Protein AF-A0A0D0D597-F1 (afdb_monomer)

Solvent-accessible surface area (backbone atoms only — not comparable to full-atom values): 9079 Å² total; per-residue (Å²): 130,81,76,77,72,79,72,67,73,56,74,43,75,41,62,50,98,86,66,47,65,74,47,76,44,70,54,82,76,64,52,69,68,57,52,52,49,57,58,57,40,46,63,42,40,45,68,62,52,57,43,54,39,72,73,42,92,40,90,90,28,38,68,92,76,54,74,87,65,94,61,81,89,72,78,88,83,63,96,63,67,89,57,84,86,65,68,74,92,78,52,78,93,68,79,58,70,65,62,38,87,87,33,88,58,62,39,40,50,48,28,54,62,71,39,42,65,59,53,49,52,52,50,51,52,40,49,73,60,40,44,64,63,54,58,68,74,62,67,84,130

Sequence (141 aa):
VEKDEELLCEPTLLLDQTRVIMAWHLHGVLSEEFQRNCVRNLEFLFPDISRSITSSRSWRTQEDLFTESRIRGAIELSPAWYQQGRVPYRYQPEVSAILKDSHADPRPRQWLRAGALQNAILSVTLMVMHPDLMHQGGKPS

Mean predicted aligned error: 11.01 Å

Organism: NCBI:txid930991

Structure (mmCIF, N/CA/C/O backbone):
data_AF-A0A0D0D597-F1
#
_entry.id   AF-A0A0D0D597-F1
#
loop_
_atom_site.group_PDB
_atom_site.id
_atom_site.type_symbol
_atom_site.label_atom_id
_atom_site.label_alt_id
_atom_site.label_comp_id
_atom_site.label_asym_id
_atom_site.label_entity_id
_atom_site.label_seq_id
_atom_site.pdbx_PDB_ins_code
_atom_site.Cartn_x
_atom_site.Cartn_y
_atom_site.Cartn_z
_atom_site.occupancy
_atom_site.B_iso_or_equiv
_atom_site.auth_seq_id
_atom_site.auth_comp_id
_atom_site.auth_asym_id
_atom_site.auth_atom_id
_atom_site.pdbx_PDB_model_num
ATOM 1 N N . VAL A 1 1 ? -18.438 26.958 0.723 1.00 36.66 1 VAL A N 1
ATOM 2 C CA . VAL A 1 1 ? -18.363 26.223 2.001 1.00 36.66 1 VAL A CA 1
ATOM 3 C C . VAL A 1 1 ? -17.667 24.917 1.690 1.00 36.66 1 VAL A C 1
ATOM 5 O O . VAL A 1 1 ? -18.323 23.960 1.298 1.00 36.66 1 VAL A O 1
ATOM 8 N N . GLU A 1 2 ? -16.335 24.930 1.720 1.00 39.69 2 GLU A N 1
ATOM 9 C CA . GLU A 1 2 ? -15.581 23.688 1.875 1.00 39.69 2 GLU A CA 1
ATOM 10 C C . GLU A 1 2 ? -16.045 23.094 3.201 1.00 39.69 2 GLU A C 1
ATOM 12 O O . GLU A 1 2 ? -15.942 23.732 4.247 1.00 39.69 2 GLU A O 1
ATOM 17 N N . LYS A 1 3 ? -16.677 21.922 3.145 1.00 41.31 3 LYS A N 1
ATOM 18 C CA . LYS A 1 3 ? -16.694 21.057 4.313 1.00 41.31 3 LYS A CA 1
ATOM 19 C C . LYS A 1 3 ? -15.241 20.645 4.482 1.00 41.31 3 LYS A C 1
ATOM 21 O O . LYS A 1 3 ? -14.772 19.829 3.693 1.00 41.31 3 LYS A O 1
ATOM 26 N N . ASP A 1 4 ? -14.556 21.242 5.451 1.00 44.78 4 ASP A N 1
ATOM 27 C CA . ASP A 1 4 ? -13.435 20.575 6.096 1.00 44.78 4 ASP A CA 1
ATOM 28 C C . ASP A 1 4 ? -13.958 19.191 6.483 1.00 44.78 4 ASP A C 1
ATOM 30 O O . ASP A 1 4 ? -14.842 19.048 7.333 1.00 44.78 4 ASP A O 1
ATOM 34 N N . GLU A 1 5 ? -13.531 18.184 5.724 1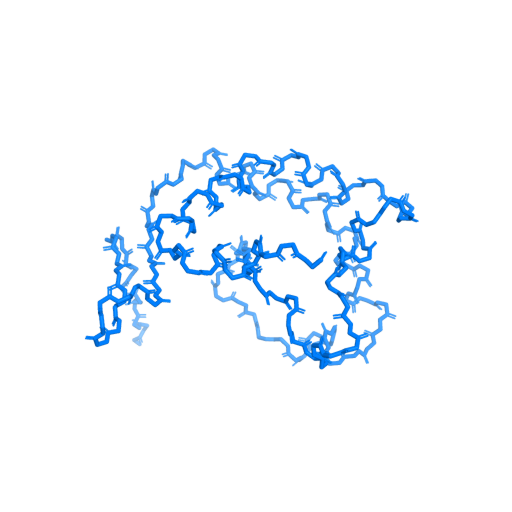.00 52.78 5 GLU A N 1
ATOM 35 C CA . GLU A 1 5 ? -13.709 16.797 6.106 1.00 52.78 5 GLU A CA 1
ATOM 36 C C . GLU A 1 5 ? -13.016 16.674 7.458 1.00 52.78 5 GLU A C 1
ATOM 38 O O . GLU A 1 5 ? -11.826 16.956 7.580 1.00 52.78 5 GLU A O 1
ATOM 43 N N . GLU A 1 6 ? -13.799 16.356 8.485 1.00 53.56 6 GLU A N 1
ATOM 44 C CA . GLU A 1 6 ? -13.331 16.104 9.838 1.00 53.56 6 GLU A CA 1
ATOM 45 C C . GLU A 1 6 ? -12.309 14.965 9.742 1.00 53.56 6 GLU A C 1
ATOM 47 O O . GLU A 1 6 ? -12.666 13.789 9.662 1.00 53.56 6 GLU A O 1
ATOM 52 N N . LEU A 1 7 ? -11.029 15.324 9.602 1.00 57.88 7 LEU A N 1
ATOM 53 C CA . LEU A 1 7 ? -9.934 14.371 9.568 1.00 57.88 7 LEU A CA 1
ATOM 54 C C . LEU A 1 7 ? -10.058 13.580 10.862 1.00 57.88 7 LEU A C 1
ATOM 56 O O . LEU A 1 7 ? -9.932 14.146 11.947 1.00 57.88 7 LEU A O 1
ATOM 60 N N . LEU A 1 8 ? -10.375 12.290 10.742 1.00 56.50 8 LEU A N 1
ATOM 61 C CA . LEU A 1 8 ? -10.507 11.379 11.872 1.00 56.50 8 LEU A CA 1
ATOM 62 C C . LEU A 1 8 ? -9.128 11.221 12.523 1.00 56.50 8 LEU A C 1
ATOM 64 O O . LEU A 1 8 ? -8.424 10.248 12.280 1.00 56.50 8 LEU A O 1
ATOM 68 N N . CYS A 1 9 ? -8.708 12.187 13.335 1.00 65.38 9 CYS A N 1
ATOM 69 C CA . CYS A 1 9 ? -7.477 12.102 14.117 1.00 65.38 9 CYS A CA 1
ATOM 70 C C . CYS A 1 9 ? -7.569 10.999 15.180 1.00 65.38 9 CYS A C 1
ATOM 72 O O . CYS A 1 9 ? -6.548 10.547 15.692 1.00 65.38 9 CYS A O 1
ATOM 74 N N . GLU A 1 10 ? -8.787 10.538 15.468 1.00 79.94 10 GLU A N 1
ATOM 75 C CA . GLU A 1 10 ? -9.061 9.470 16.413 1.00 79.94 10 GLU A CA 1
ATOM 76 C C . GLU A 1 10 ? -9.049 8.086 15.734 1.00 79.94 10 GLU A C 1
ATOM 78 O O . GLU A 1 10 ? -9.611 7.903 14.641 1.00 79.94 10 GLU A O 1
ATOM 83 N N . PRO A 1 11 ? -8.451 7.072 16.386 1.00 84.69 11 PRO A N 1
ATOM 84 C CA . PRO A 1 11 ? -8.598 5.677 15.995 1.00 84.69 11 PRO A CA 1
ATOM 85 C C . PRO A 1 11 ? -10.075 5.296 15.827 1.00 84.69 11 PRO A C 1
ATOM 87 O O . PRO A 1 11 ? -10.865 5.401 16.762 1.00 84.69 11 PRO A O 1
ATOM 90 N N . THR A 1 12 ? -10.451 4.832 14.635 1.00 89.81 12 THR A N 1
ATOM 91 C CA . THR A 1 12 ? -11.845 4.517 14.288 1.00 89.81 12 THR A CA 1
ATOM 92 C C . THR A 1 12 ? -11.966 3.078 13.798 1.00 89.81 12 THR A C 1
ATOM 94 O O . THR A 1 12 ? -11.192 2.641 12.947 1.00 89.81 12 THR A O 1
ATOM 97 N N . LEU A 1 13 ? -12.958 2.344 14.310 1.00 89.62 13 LEU A N 1
ATOM 98 C CA . LEU A 1 13 ? -13.295 0.986 13.880 1.00 89.62 13 LEU A CA 1
ATOM 99 C C . LEU A 1 13 ? -14.718 0.949 13.330 1.00 89.62 13 LEU A C 1
ATOM 101 O O . LEU A 1 13 ? -15.649 1.443 13.963 1.00 89.62 13 LEU A O 1
ATOM 105 N N . LEU A 1 14 ? -14.887 0.305 12.180 1.00 90.00 14 LEU A N 1
ATOM 106 C CA . LEU A 1 14 ? -16.188 -0.053 11.633 1.00 90.00 14 LEU A CA 1
ATOM 107 C C . LEU A 1 14 ? -16.423 -1.540 11.887 1.00 90.00 14 LEU A C 1
ATOM 109 O O . LEU A 1 14 ? -15.641 -2.370 11.424 1.00 90.00 14 LEU A O 1
ATOM 113 N N . LEU A 1 15 ? -17.494 -1.866 12.606 1.00 92.00 15 LEU A N 1
ATOM 114 C CA . LEU A 1 15 ? -17.889 -3.239 12.917 1.00 92.00 15 LEU A CA 1
ATOM 115 C C . LEU A 1 15 ? -19.149 -3.624 12.141 1.00 92.00 15 LEU A C 1
ATOM 117 O O . LEU A 1 15 ? -20.004 -2.776 11.880 1.00 92.00 15 LEU A O 1
ATOM 121 N N . ASP A 1 16 ? -19.288 -4.905 11.815 1.00 89.50 16 ASP A N 1
ATOM 122 C CA . ASP A 1 16 ? -20.555 -5.458 11.347 1.00 89.50 16 ASP A CA 1
ATOM 123 C C . ASP A 1 16 ? -21.494 -5.819 12.522 1.00 89.50 16 ASP A C 1
ATOM 125 O O . ASP A 1 16 ? -21.202 -5.595 13.701 1.00 89.50 16 ASP A O 1
ATOM 129 N N . GLN A 1 17 ? -22.640 -6.425 12.201 1.00 92.62 17 GLN A N 1
ATOM 130 C CA . GLN A 1 17 ? -23.619 -6.882 13.196 1.00 92.62 17 GLN A CA 1
ATOM 131 C C . GLN A 1 17 ? -23.090 -8.015 14.093 1.00 92.62 17 GLN A C 1
ATOM 133 O O . GLN A 1 17 ? -23.604 -8.220 15.192 1.00 92.62 17 GLN A O 1
ATOM 138 N N . THR A 1 18 ? -22.068 -8.743 13.638 1.00 91.06 18 THR A N 1
ATOM 139 C CA . THR A 1 18 ? -21.432 -9.852 14.359 1.00 91.06 18 THR A CA 1
ATOM 140 C C . THR A 1 18 ? -20.205 -9.411 15.168 1.00 91.06 18 THR A C 1
ATOM 142 O O . THR A 1 18 ? -19.598 -10.231 15.855 1.00 91.06 18 THR A O 1
ATOM 145 N N . ARG A 1 19 ? -19.901 -8.101 15.179 1.00 86.88 19 ARG A N 1
ATOM 146 C CA . ARG A 1 19 ? -18.722 -7.466 15.798 1.00 86.88 19 ARG A CA 1
ATOM 147 C C . ARG A 1 19 ? -17.393 -7.798 15.116 1.00 86.88 19 ARG A C 1
ATOM 149 O O . ARG A 1 19 ? -16.335 -7.586 15.707 1.00 86.88 19 ARG A O 1
ATOM 156 N N . VAL A 1 20 ? -17.432 -8.264 13.874 1.00 85.94 20 VAL A N 1
ATOM 157 C CA . VAL A 1 20 ? -16.252 -8.400 13.021 1.00 85.94 20 VAL A CA 1
ATOM 158 C C . VAL A 1 20 ? -15.839 -7.018 12.524 1.00 85.94 20 VAL A C 1
ATOM 160 O O . VAL A 1 20 ? -16.675 -6.212 12.111 1.00 85.94 20 VAL A O 1
ATOM 163 N N . ILE A 1 21 ? -14.536 -6.733 12.567 1.00 87.44 21 ILE A N 1
ATOM 164 C CA . ILE A 1 21 ? -13.977 -5.491 12.032 1.00 87.44 21 ILE A CA 1
ATOM 165 C C . ILE A 1 21 ? -14.087 -5.536 10.508 1.00 87.44 21 ILE A C 1
ATOM 167 O O . ILE A 1 21 ? -13.560 -6.441 9.867 1.00 87.44 21 ILE A O 1
ATOM 171 N N . MET A 1 22 ? -14.773 -4.551 9.937 1.00 83.38 22 MET A N 1
ATOM 172 C CA . MET A 1 22 ? -14.950 -4.367 8.495 1.00 83.38 22 MET A CA 1
ATOM 173 C C . MET A 1 22 ? -13.925 -3.383 7.931 1.00 83.38 22 MET A C 1
ATOM 175 O O . MET A 1 22 ? -13.412 -3.582 6.834 1.00 83.38 22 MET A O 1
ATOM 179 N N . ALA A 1 23 ? -13.617 -2.328 8.686 1.00 85.31 23 ALA A N 1
ATOM 180 C CA . ALA A 1 23 ? -12.602 -1.341 8.342 1.00 85.31 23 ALA A CA 1
ATOM 181 C C . ALA A 1 23 ? -12.025 -0.707 9.609 1.00 85.31 23 ALA A C 1
ATOM 183 O O . ALA A 1 23 ? -12.678 -0.664 10.654 1.00 85.31 23 ALA A O 1
ATOM 184 N N . TRP A 1 24 ? -10.804 -0.197 9.509 1.00 85.94 24 TRP A N 1
ATOM 185 C CA . TRP A 1 24 ? -10.121 0.482 10.600 1.00 85.94 24 TRP A CA 1
ATOM 186 C C . TRP A 1 24 ? -9.318 1.669 10.072 1.00 85.94 24 TRP A C 1
ATOM 188 O O . TRP A 1 24 ? -8.704 1.597 9.009 1.00 85.94 24 TRP A O 1
ATOM 198 N N . HIS A 1 25 ? -9.323 2.759 10.832 1.00 84.88 25 HIS A N 1
ATOM 199 C CA . HIS A 1 25 ? -8.492 3.935 10.615 1.00 84.88 25 HIS A CA 1
ATOM 200 C C . HIS A 1 25 ? -7.650 4.159 11.866 1.00 84.88 25 HIS A C 1
ATOM 202 O O . HIS A 1 25 ? -8.189 4.373 12.948 1.00 84.88 25 HIS A O 1
ATOM 208 N N . LEU A 1 26 ? -6.330 4.077 11.726 1.00 84.12 26 LEU A N 1
ATOM 209 C CA . LEU A 1 26 ? -5.392 4.174 12.840 1.00 84.12 26 LEU A CA 1
ATOM 210 C C . LEU A 1 26 ? -4.380 5.288 12.564 1.00 84.12 26 LEU A C 1
ATOM 212 O O . LEU A 1 26 ? -3.280 5.047 12.062 1.00 84.12 26 LEU A O 1
ATOM 216 N N . HIS A 1 27 ? -4.779 6.522 12.872 1.00 81.06 27 HIS A N 1
ATOM 217 C CA . HIS A 1 27 ? -3.928 7.694 12.696 1.00 81.06 27 HIS A CA 1
ATOM 218 C C . HIS A 1 27 ? -2.732 7.672 13.660 1.00 81.06 27 HIS A C 1
ATOM 220 O O . HIS A 1 27 ? -2.839 7.195 14.787 1.00 81.06 27 HIS A O 1
ATOM 226 N N . GLY A 1 28 ? -1.576 8.177 13.219 1.00 79.75 28 GLY A N 1
ATOM 227 C CA . GLY A 1 28 ? -0.395 8.355 14.075 1.00 79.75 28 GLY A CA 1
ATOM 228 C C . GLY A 1 28 ? 0.291 7.070 14.563 1.00 79.75 28 GLY A C 1
ATOM 229 O O . GLY A 1 28 ? 1.284 7.154 15.278 1.00 79.75 28 GLY A O 1
ATOM 230 N N . VAL A 1 29 ? -0.183 5.882 14.169 1.00 82.69 29 VAL A N 1
ATOM 231 C CA . VAL A 1 29 ? 0.415 4.602 14.599 1.00 82.69 29 VAL A CA 1
ATOM 232 C C . VAL A 1 29 ? 1.811 4.384 14.009 1.00 82.69 29 VAL A C 1
ATOM 234 O O . VAL A 1 29 ? 2.650 3.724 14.619 1.00 82.69 29 VAL A O 1
ATOM 237 N N . LEU A 1 30 ? 2.082 4.954 12.834 1.00 84.06 30 LEU A N 1
ATOM 238 C CA . LEU A 1 30 ? 3.395 4.907 12.194 1.00 84.06 30 LEU A CA 1
ATOM 239 C C . LEU A 1 30 ? 4.121 6.236 12.381 1.00 84.06 30 LEU A C 1
ATOM 241 O O . LEU A 1 30 ? 3.554 7.292 12.099 1.00 84.06 30 LEU A O 1
ATOM 245 N N . SER A 1 31 ? 5.395 6.184 12.773 1.00 86.62 31 SER A N 1
ATOM 246 C CA . SER A 1 31 ? 6.224 7.387 12.880 1.00 86.62 31 SER A CA 1
ATOM 247 C C . SER A 1 31 ? 6.409 8.065 11.519 1.00 86.62 31 SER A C 1
ATOM 249 O O . SER A 1 31 ? 6.438 7.406 10.478 1.00 86.62 31 SER A O 1
ATOM 251 N N . GLU A 1 32 ? 6.594 9.385 11.510 1.00 87.12 32 GLU A N 1
ATOM 252 C CA . GLU A 1 32 ? 6.834 10.140 10.272 1.00 87.12 32 GLU A CA 1
ATOM 253 C C . GLU A 1 32 ? 8.063 9.640 9.504 1.00 87.12 32 GLU A C 1
ATOM 255 O O . GLU A 1 32 ? 8.074 9.609 8.275 1.00 87.12 32 GLU A O 1
ATOM 260 N N . GLU A 1 33 ? 9.115 9.228 10.216 1.00 89.06 33 GLU A N 1
ATOM 261 C CA . GLU A 1 33 ? 10.301 8.635 9.597 1.00 89.06 33 GLU A CA 1
ATOM 262 C C . GLU A 1 33 ? 9.971 7.324 8.889 1.00 89.06 33 GLU A C 1
ATOM 264 O O . GLU A 1 33 ? 10.399 7.105 7.753 1.00 89.06 33 GLU A O 1
ATOM 269 N N . PHE A 1 34 ? 9.167 6.479 9.530 1.00 85.75 34 PHE A N 1
ATOM 270 C CA . PHE A 1 34 ? 8.715 5.236 8.934 1.00 85.75 34 PHE A CA 1
ATOM 271 C C . PHE A 1 34 ? 7.873 5.499 7.682 1.00 85.75 34 PHE A C 1
ATOM 273 O O . PHE A 1 34 ? 8.129 4.900 6.637 1.00 85.75 34 PHE A O 1
ATOM 280 N N . GLN A 1 35 ? 6.935 6.448 7.744 1.00 85.06 35 GLN A N 1
ATOM 281 C CA . GLN A 1 35 ? 6.118 6.854 6.597 1.00 85.06 35 GLN A CA 1
ATOM 282 C C . GLN A 1 35 ? 6.982 7.387 5.442 1.00 85.06 35 GLN A C 1
ATOM 284 O O . GLN A 1 35 ? 6.831 6.941 4.303 1.00 85.06 35 GLN A O 1
ATOM 289 N N . ARG A 1 36 ? 7.955 8.266 5.726 1.00 86.94 36 ARG A N 1
ATOM 290 C CA . ARG A 1 36 ? 8.912 8.765 4.721 1.00 86.94 36 ARG A CA 1
ATOM 291 C C . ARG A 1 36 ? 9.713 7.636 4.083 1.00 86.94 36 ARG A C 1
ATOM 293 O O . ARG A 1 36 ? 9.916 7.651 2.872 1.00 86.94 36 ARG A O 1
ATOM 300 N N . ASN A 1 37 ? 10.153 6.653 4.864 1.00 88.00 37 ASN A N 1
ATOM 301 C CA . ASN A 1 37 ? 10.860 5.490 4.329 1.00 88.00 37 ASN A CA 1
ATOM 302 C C . ASN A 1 37 ? 9.956 4.626 3.439 1.00 88.00 37 ASN A C 1
ATOM 304 O O . ASN A 1 37 ? 10.408 4.187 2.384 1.00 88.00 37 ASN A O 1
ATOM 308 N N . CYS A 1 38 ? 8.679 4.446 3.793 1.00 83.31 38 CYS A N 1
ATOM 309 C CA . CYS A 1 38 ? 7.711 3.744 2.943 1.00 83.31 38 CYS A CA 1
ATOM 310 C C . CYS A 1 38 ? 7.554 4.439 1.582 1.00 83.31 38 CYS A C 1
ATOM 312 O O . CYS A 1 38 ? 7.636 3.783 0.545 1.00 83.31 38 CYS A O 1
ATOM 314 N N . VAL A 1 39 ? 7.400 5.769 1.581 1.00 84.69 39 VAL A N 1
ATOM 315 C CA . VAL A 1 39 ? 7.295 6.568 0.348 1.00 84.69 39 VAL A CA 1
ATOM 316 C C . VAL A 1 39 ? 8.580 6.487 -0.474 1.00 84.69 39 VAL A C 1
ATOM 318 O O . VAL A 1 39 ? 8.515 6.232 -1.670 1.00 84.69 39 VAL A O 1
ATOM 321 N N . ARG A 1 40 ? 9.755 6.630 0.149 1.00 87.88 40 ARG A N 1
ATOM 322 C CA . ARG A 1 40 ? 11.047 6.512 -0.551 1.00 87.88 40 ARG A CA 1
ATOM 323 C C . ARG A 1 40 ? 11.242 5.142 -1.185 1.00 87.88 40 ARG A C 1
ATOM 325 O O . ARG A 1 40 ? 11.741 5.045 -2.299 1.00 87.88 40 ARG A O 1
ATOM 332 N N . ASN A 1 41 ? 10.815 4.075 -0.514 1.00 87.50 41 ASN A N 1
ATOM 333 C CA . ASN A 1 41 ? 10.912 2.733 -1.075 1.00 87.50 41 ASN A CA 1
ATOM 334 C C . ASN A 1 41 ? 10.107 2.602 -2.382 1.00 87.50 41 ASN A C 1
ATOM 336 O O . ASN A 1 41 ? 10.496 1.815 -3.243 1.00 87.50 41 ASN A O 1
ATOM 340 N N . LEU A 1 42 ? 9.035 3.379 -2.586 1.00 83.88 42 LEU A N 1
ATOM 341 C CA . LEU A 1 42 ? 8.276 3.353 -3.843 1.00 83.88 42 LEU A CA 1
ATOM 342 C C . LEU A 1 42 ? 9.090 3.767 -5.068 1.00 83.88 42 LEU A C 1
ATOM 344 O O . LEU A 1 42 ? 8.741 3.365 -6.177 1.00 83.88 42 LEU A O 1
ATOM 348 N N . GLU A 1 43 ? 10.171 4.530 -4.896 1.00 87.62 43 GLU A N 1
ATOM 349 C CA . GLU A 1 43 ? 11.025 4.969 -6.004 1.00 87.62 43 GL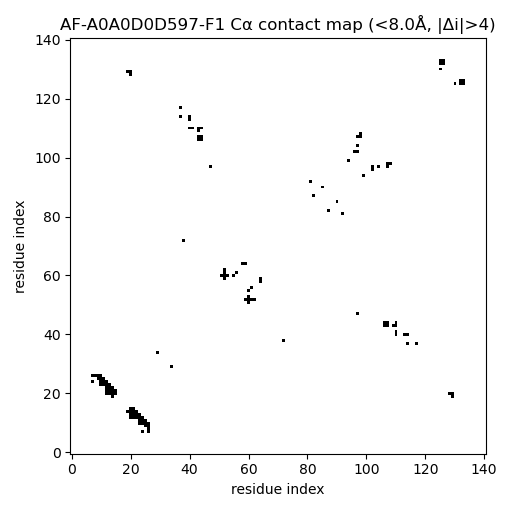U A CA 1
ATOM 350 C C . GLU A 1 43 ? 11.560 3.782 -6.818 1.00 87.62 43 GLU A C 1
ATOM 352 O O . GLU A 1 43 ? 11.735 3.874 -8.034 1.00 87.62 43 GLU A O 1
ATOM 357 N N . PHE A 1 44 ? 11.738 2.627 -6.170 1.00 88.25 44 PHE A N 1
ATOM 358 C CA . PHE A 1 44 ? 12.120 1.380 -6.825 1.00 88.25 44 PHE A CA 1
ATOM 359 C C . PHE A 1 44 ? 11.065 0.853 -7.816 1.00 88.25 44 PHE A C 1
ATOM 361 O O . PHE A 1 44 ? 11.420 0.129 -8.743 1.00 88.25 44 PHE A O 1
ATOM 368 N N . LEU A 1 45 ? 9.787 1.201 -7.646 1.00 85.75 45 LEU A N 1
ATOM 369 C CA . LEU A 1 45 ? 8.685 0.766 -8.512 1.00 85.75 45 LEU A CA 1
ATOM 370 C C . LEU A 1 45 ? 8.332 1.777 -9.606 1.00 85.75 45 LEU A C 1
ATOM 372 O O . LEU A 1 45 ? 7.737 1.389 -10.612 1.00 85.75 45 LEU A O 1
ATOM 376 N N . PHE A 1 46 ? 8.695 3.054 -9.447 1.00 84.44 46 PHE A N 1
ATOM 377 C CA . PHE A 1 46 ? 8.318 4.118 -10.389 1.00 84.44 46 PHE A CA 1
ATOM 378 C C . PHE A 1 46 ? 8.613 3.805 -11.861 1.00 84.44 46 PHE A C 1
ATOM 380 O O . PHE A 1 46 ? 7.741 4.049 -12.687 1.00 84.44 46 PHE A O 1
ATOM 387 N N . PRO A 1 47 ? 9.764 3.228 -12.242 1.00 85.06 47 PRO A N 1
ATOM 388 C CA . PRO A 1 47 ? 10.045 2.911 -13.641 1.00 85.06 47 PRO A CA 1
ATOM 389 C C . PRO A 1 47 ? 9.049 1.917 -14.251 1.00 85.06 47 PRO A C 1
ATOM 391 O O . PRO A 1 47 ? 8.619 2.099 -15.390 1.00 85.06 47 PRO A O 1
ATOM 394 N N . ASP A 1 48 ? 8.668 0.880 -13.501 1.00 82.94 48 ASP A N 1
ATOM 395 C CA . ASP A 1 48 ? 7.718 -0.134 -13.963 1.00 82.94 48 ASP A CA 1
ATOM 396 C C . ASP A 1 48 ? 6.273 0.384 -13.938 1.00 82.94 48 ASP A C 1
ATOM 398 O O . ASP A 1 48 ? 5.508 0.082 -14.855 1.00 82.94 48 ASP A O 1
ATOM 402 N N . ILE A 1 49 ? 5.910 1.217 -12.955 1.00 78.25 49 ILE A N 1
ATOM 403 C CA . ILE A 1 49 ? 4.594 1.877 -12.890 1.00 78.25 49 ILE A CA 1
ATOM 404 C C . ILE A 1 49 ? 4.440 2.888 -14.035 1.00 78.25 49 ILE A C 1
ATOM 406 O O . ILE A 1 49 ? 3.465 2.850 -14.778 1.00 78.25 49 ILE A O 1
ATOM 410 N N . SER A 1 50 ? 5.429 3.753 -14.252 1.00 79.00 50 SER A N 1
ATOM 411 C CA . SER A 1 50 ? 5.404 4.720 -15.354 1.00 79.00 50 SER A CA 1
ATOM 412 C C . SER A 1 50 ? 5.356 4.023 -16.714 1.00 79.00 50 SER A C 1
ATOM 414 O O . SER A 1 50 ? 4.651 4.466 -17.624 1.00 79.00 50 SER A O 1
ATOM 416 N N . ARG A 1 51 ? 6.061 2.892 -16.867 1.00 77.81 51 ARG A N 1
ATOM 417 C CA . ARG A 1 51 ? 5.969 2.067 -18.078 1.00 77.81 51 ARG A CA 1
ATOM 418 C C . ARG A 1 51 ? 4.585 1.437 -18.231 1.00 77.81 51 ARG A C 1
ATOM 420 O O . ARG A 1 51 ? 4.080 1.380 -19.349 1.00 77.81 51 ARG A O 1
ATOM 427 N N . SER A 1 52 ? 3.962 0.951 -17.158 1.00 69.94 52 SER A N 1
ATOM 428 C CA . SER A 1 52 ? 2.649 0.302 -17.256 1.00 69.94 52 SER A CA 1
ATOM 429 C C . SER A 1 52 ? 1.580 1.276 -17.756 1.00 69.94 52 SER A C 1
ATOM 431 O O . SER A 1 52 ? 0.841 0.920 -18.669 1.00 69.94 52 SER A O 1
ATOM 433 N N . ILE A 1 53 ? 1.588 2.523 -17.279 1.00 68.31 53 ILE A N 1
ATOM 434 C CA . ILE A 1 53 ? 0.671 3.586 -17.721 1.00 68.31 53 ILE A CA 1
ATOM 435 C C . ILE A 1 53 ? 0.891 3.929 -19.205 1.00 68.31 53 ILE A C 1
ATOM 437 O O . ILE A 1 53 ? -0.056 4.088 -19.969 1.00 68.31 53 ILE A O 1
ATOM 441 N N . THR A 1 54 ? 2.149 3.996 -19.645 1.00 65.38 54 THR A N 1
ATOM 442 C CA . THR A 1 54 ? 2.508 4.464 -20.997 1.00 65.38 54 THR A CA 1
ATOM 443 C C . THR A 1 54 ? 2.487 3.380 -22.080 1.00 65.38 54 THR A C 1
ATOM 445 O O . THR A 1 54 ? 2.342 3.697 -23.260 1.00 65.38 54 THR A O 1
ATOM 448 N N . SER A 1 55 ? 2.635 2.103 -21.716 1.00 64.19 55 SER A N 1
ATOM 449 C CA . SER A 1 55 ? 2.868 1.005 -22.674 1.00 64.19 55 SER A CA 1
ATOM 450 C C . SER A 1 55 ? 1.613 0.444 -23.347 1.00 64.19 55 SER A C 1
ATOM 452 O O . SER A 1 55 ? 1.724 -0.262 -24.349 1.00 64.19 55 SER A O 1
ATOM 454 N N . SER A 1 56 ? 0.415 0.745 -22.844 1.00 60.44 56 SER A N 1
ATOM 455 C CA . SER A 1 56 ? -0.837 0.290 -23.453 1.00 60.44 56 SER A CA 1
ATOM 456 C C . SER A 1 56 ? -1.966 1.255 -23.119 1.00 60.44 56 SER A C 1
ATOM 458 O O . SER A 1 56 ? -2.102 1.638 -21.967 1.00 60.44 56 SER A O 1
ATOM 460 N N . ARG A 1 57 ? -2.803 1.641 -24.087 1.00 65.69 57 ARG A N 1
ATOM 461 C CA . ARG A 1 57 ? -4.068 2.352 -23.823 1.00 65.69 57 ARG A CA 1
ATOM 462 C C . ARG A 1 57 ? -5.152 1.328 -23.508 1.00 65.69 57 ARG A C 1
ATOM 464 O O . ARG A 1 57 ? -5.937 0.949 -24.371 1.00 65.69 57 ARG A O 1
ATOM 471 N N . SER A 1 58 ? -5.130 0.823 -22.284 1.00 69.56 58 SER A N 1
ATOM 472 C CA . SER A 1 58 ? -6.176 -0.038 -21.746 1.00 69.56 58 SER A CA 1
ATOM 473 C C . SER A 1 58 ? -6.971 0.733 -20.705 1.00 69.56 58 SER A C 1
ATOM 475 O O . SER A 1 58 ? -6.490 1.727 -20.165 1.00 69.56 58 SER A O 1
ATOM 477 N N . TRP A 1 59 ? -8.140 0.219 -20.330 1.00 70.81 59 TRP A N 1
ATOM 478 C CA . TRP A 1 59 ? -8.919 0.829 -19.255 1.00 70.81 59 TRP A CA 1
ATOM 479 C C . TRP A 1 59 ? -8.159 0.921 -17.913 1.00 70.81 59 TRP A C 1
ATOM 481 O O . TRP A 1 59 ? -8.538 1.698 -17.051 1.00 70.81 59 TRP A O 1
ATOM 491 N N . ARG A 1 60 ? -7.077 0.143 -17.732 1.00 63.06 60 ARG A N 1
ATOM 492 C CA . ARG A 1 60 ? -6.223 0.157 -16.529 1.00 63.06 60 ARG A CA 1
ATOM 493 C C . ARG A 1 60 ? -5.128 1.225 -16.546 1.00 63.06 60 ARG A C 1
ATOM 495 O O . ARG A 1 60 ? -4.409 1.359 -15.565 1.00 63.06 60 ARG A O 1
ATOM 502 N N . THR A 1 61 ? -4.921 1.887 -17.673 1.00 69.00 61 THR A N 1
ATOM 503 C CA . THR A 1 61 ? -3.715 2.685 -17.945 1.00 69.00 61 THR A CA 1
ATOM 504 C C . THR A 1 61 ? -4.033 4.001 -18.655 1.00 69.00 61 THR A C 1
ATOM 506 O O . THR A 1 61 ? -3.153 4.840 -18.809 1.00 69.00 61 THR A O 1
ATOM 509 N N . GLN A 1 62 ? -5.288 4.202 -19.071 1.00 71.12 62 GLN A N 1
ATOM 510 C CA . GLN A 1 62 ? -5.776 5.453 -19.643 1.00 71.12 62 GLN A CA 1
ATOM 511 C C . GLN A 1 62 ? -5.992 6.485 -18.532 1.00 71.12 62 GLN A C 1
ATOM 513 O O . GLN A 1 62 ? -6.836 6.292 -17.664 1.00 71.12 62 GLN A O 1
ATOM 518 N N . GLU A 1 63 ? -5.210 7.562 -18.555 1.00 73.25 63 GLU A N 1
ATOM 519 C CA . GLU A 1 63 ? -5.210 8.614 -17.529 1.00 73.25 63 GLU A CA 1
ATOM 520 C C . GLU A 1 63 ? -6.579 9.290 -17.349 1.00 73.25 63 GLU A C 1
ATOM 522 O O . GLU A 1 63 ? -6.977 9.584 -16.230 1.00 73.25 63 GLU A O 1
ATOM 527 N N . ASP A 1 64 ? -7.342 9.451 -18.430 1.00 78.75 64 ASP A N 1
ATOM 528 C CA . ASP A 1 64 ? -8.690 10.037 -18.435 1.00 78.75 64 ASP A CA 1
ATOM 529 C C . ASP A 1 64 ? -9.753 9.184 -17.722 1.00 78.75 64 ASP A C 1
ATOM 531 O O . ASP A 1 64 ? -10.849 9.672 -17.447 1.00 78.75 64 ASP A O 1
ATOM 535 N N . LEU A 1 65 ? -9.444 7.921 -17.410 1.00 74.00 65 LEU A N 1
ATOM 536 C CA . LEU A 1 65 ? -10.296 7.042 -16.606 1.00 74.00 65 LEU A CA 1
ATOM 537 C C . LEU A 1 65 ? -9.989 7.127 -15.106 1.00 74.00 65 LEU A C 1
ATOM 539 O O . LEU A 1 65 ? -10.694 6.505 -14.308 1.00 74.00 65 LEU A O 1
ATOM 543 N N . PHE A 1 66 ? -8.963 7.884 -14.713 1.00 69.12 66 PHE A N 1
ATOM 544 C CA . PHE A 1 66 ? -8.603 8.106 -13.319 1.00 69.12 66 PHE A CA 1
ATOM 545 C C . PHE A 1 66 ? -8.962 9.528 -12.892 1.00 69.12 66 PHE A C 1
ATOM 547 O O . PHE A 1 66 ? -8.659 10.508 -13.565 1.00 69.12 66 PHE A O 1
ATOM 554 N N . THR A 1 67 ? -9.579 9.643 -11.721 1.00 66.50 67 THR A N 1
ATOM 555 C CA . THR A 1 67 ? -9.729 10.928 -11.033 1.00 66.50 67 THR A CA 1
ATOM 556 C C . THR A 1 67 ? -8.496 11.153 -10.166 1.00 66.50 67 THR A C 1
ATOM 558 O O . THR A 1 67 ? -8.040 10.217 -9.505 1.00 66.50 67 THR A O 1
ATOM 561 N N . GLU A 1 68 ? -7.967 12.381 -10.125 1.00 64.94 68 GLU A N 1
ATOM 562 C CA . GLU A 1 68 ? -6.906 12.717 -9.171 1.00 64.94 68 GLU A CA 1
ATOM 563 C C . GLU A 1 68 ? -7.336 12.341 -7.743 1.00 64.94 68 GLU A C 1
ATOM 565 O O . GLU A 1 68 ? -8.384 12.766 -7.248 1.00 64.94 68 GLU A O 1
ATOM 570 N N . SER A 1 69 ? -6.514 11.530 -7.072 1.00 62.22 69 SER A N 1
ATOM 571 C CA . SER A 1 69 ? -6.711 11.226 -5.658 1.00 62.22 69 SER A CA 1
ATOM 572 C C . SER A 1 69 ? -6.532 12.500 -4.837 1.00 62.22 69 SER A C 1
ATOM 574 O O . SER A 1 69 ? -5.513 13.185 -4.951 1.00 62.22 69 SER A O 1
ATOM 576 N N . ARG A 1 70 ? -7.486 12.776 -3.939 1.00 60.84 70 ARG A N 1
ATOM 577 C CA . ARG A 1 70 ? -7.359 13.842 -2.929 1.00 60.84 70 ARG A CA 1
ATOM 578 C C . ARG A 1 70 ? -6.195 13.595 -1.966 1.00 60.84 70 ARG A C 1
ATOM 580 O O . ARG A 1 70 ? -5.694 14.533 -1.357 1.00 60.84 70 ARG A O 1
ATOM 587 N N . ILE A 1 71 ? -5.745 12.345 -1.855 1.00 59.50 71 ILE A N 1
ATOM 588 C CA . ILE A 1 71 ? -4.614 11.944 -1.025 1.00 59.50 71 ILE A CA 1
ATOM 589 C C . ILE A 1 71 ? -3.430 11.651 -1.948 1.00 59.50 71 ILE A C 1
ATOM 591 O O . ILE A 1 71 ? -3.379 10.613 -2.617 1.00 59.50 71 ILE A O 1
ATOM 595 N N . ARG A 1 72 ? -2.467 12.576 -1.998 1.00 55.88 72 ARG A N 1
ATOM 596 C CA . ARG A 1 72 ? -1.204 12.378 -2.721 1.00 55.88 72 ARG A CA 1
ATOM 597 C C . ARG A 1 72 ? -0.263 11.513 -1.880 1.00 55.88 72 ARG A C 1
ATOM 599 O O . ARG A 1 72 ? -0.061 11.787 -0.704 1.00 55.88 72 ARG A O 1
ATOM 606 N N . GLY A 1 73 ? 0.320 10.481 -2.493 1.00 53.84 73 GLY A N 1
ATOM 607 C CA . GLY A 1 73 ? 1.263 9.574 -1.824 1.00 53.84 73 GLY A CA 1
ATOM 608 C C . GLY A 1 73 ? 0.625 8.426 -1.032 1.00 53.84 73 GLY A C 1
ATOM 609 O O . GLY A 1 73 ? 1.326 7.763 -0.272 1.00 53.84 73 GLY A O 1
ATOM 610 N N . ALA A 1 74 ? -0.675 8.163 -1.204 1.00 57.78 74 ALA A N 1
ATOM 611 C CA . ALA A 1 74 ? -1.307 6.972 -0.642 1.00 57.78 74 ALA A CA 1
ATOM 612 C C . ALA A 1 74 ? -0.924 5.721 -1.445 1.00 57.78 74 ALA A C 1
ATOM 614 O O . ALA A 1 74 ? -1.028 5.703 -2.672 1.00 57.78 74 ALA A O 1
ATOM 615 N N . ILE A 1 75 ? -0.517 4.665 -0.743 1.00 59.91 75 ILE A N 1
ATOM 616 C CA . ILE A 1 75 ? -0.418 3.317 -1.305 1.00 59.91 75 ILE A CA 1
ATOM 617 C C . ILE A 1 75 ? -1.570 2.518 -0.716 1.00 59.91 75 ILE A C 1
ATOM 619 O O . ILE A 1 75 ? -1.620 2.312 0.497 1.00 59.91 75 ILE A O 1
ATOM 623 N N . GLU A 1 76 ? -2.469 2.037 -1.566 1.00 64.88 76 GLU A N 1
ATOM 624 C CA . GLU A 1 76 ? -3.426 1.020 -1.155 1.00 64.88 76 GLU A CA 1
ATOM 625 C C . GLU A 1 76 ? -2.747 -0.350 -1.246 1.00 64.88 76 GLU A C 1
ATOM 627 O O . GLU A 1 76 ? -2.374 -0.816 -2.324 1.00 64.88 76 GLU A O 1
ATOM 632 N N . LEU A 1 77 ? -2.536 -0.985 -0.095 1.00 61.41 77 LEU A N 1
ATOM 633 C CA . LEU A 1 77 ? -2.068 -2.363 -0.018 1.00 61.41 77 LEU A CA 1
ATOM 634 C C . LEU A 1 77 ? -3.267 -3.248 0.292 1.00 61.41 77 LEU A C 1
ATOM 636 O O . LEU A 1 77 ? -3.645 -3.410 1.450 1.00 61.41 77 LEU A O 1
ATOM 640 N N . SER A 1 78 ? -3.873 -3.821 -0.742 1.00 58.03 78 SER A N 1
ATOM 641 C CA . SER A 1 78 ? -5.008 -4.725 -0.567 1.00 58.03 78 SER A CA 1
ATOM 642 C C . SER A 1 78 ? -4.483 -6.166 -0.457 1.00 58.03 78 SER A C 1
ATOM 644 O O . SER A 1 78 ? -3.892 -6.671 -1.417 1.00 58.03 78 SER A O 1
ATOM 646 N N . PRO A 1 79 ? -4.715 -6.874 0.667 1.00 45.53 79 PRO A N 1
ATOM 647 C CA . PRO A 1 79 ? -4.191 -8.229 0.897 1.00 45.53 79 PRO A CA 1
ATOM 648 C C . PRO A 1 79 ? -4.638 -9.255 -0.153 1.00 45.53 79 PRO A C 1
ATOM 650 O O . PRO A 1 79 ? -3.999 -10.286 -0.340 1.00 45.53 79 PRO A O 1
ATOM 653 N N . ALA A 1 80 ? -5.745 -8.966 -0.843 1.00 50.66 80 ALA A N 1
ATOM 654 C CA . ALA A 1 80 ? -6.430 -9.882 -1.741 1.00 50.66 80 ALA A CA 1
ATOM 655 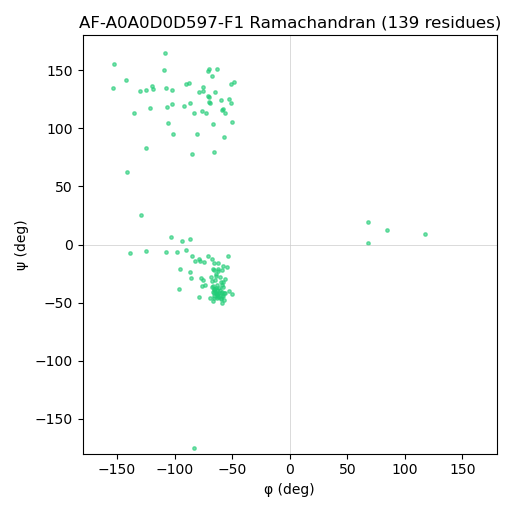C C . ALA A 1 80 ? -6.713 -9.290 -3.134 1.00 50.66 80 ALA A C 1
ATOM 657 O O . ALA A 1 80 ? -7.607 -9.778 -3.827 1.00 50.66 80 ALA A O 1
ATOM 658 N N . TRP A 1 81 ? -5.935 -8.297 -3.610 1.00 48.22 81 TRP A N 1
ATOM 659 C CA . TRP A 1 81 ? -6.075 -7.801 -5.001 1.00 48.22 81 TRP A CA 1
ATOM 660 C C . TRP A 1 81 ? -5.964 -8.937 -6.040 1.00 48.22 81 TRP A C 1
ATOM 662 O O . TRP A 1 81 ? -6.457 -8.846 -7.164 1.00 48.22 81 TRP A O 1
ATOM 672 N N . TYR A 1 82 ? -5.375 -10.059 -5.623 1.00 51.19 82 TYR A N 1
ATOM 673 C CA . TYR A 1 82 ? -5.215 -11.293 -6.374 1.00 51.19 82 TYR A CA 1
ATOM 674 C C . TYR A 1 82 ? -6.504 -11.898 -6.977 1.00 51.19 82 TYR A C 1
ATOM 676 O O . TYR A 1 82 ? -6.430 -12.813 -7.793 1.00 51.19 82 TYR A O 1
ATOM 684 N N . GLN A 1 83 ? -7.695 -11.405 -6.627 1.00 50.47 83 GLN A N 1
ATOM 685 C CA . GLN A 1 83 ? -8.961 -12.034 -7.019 1.00 50.47 83 GLN A CA 1
ATOM 686 C C . GLN A 1 83 ? -9.770 -11.293 -8.099 1.00 50.47 83 GLN A C 1
ATOM 688 O O . GLN A 1 83 ? -10.752 -11.845 -8.599 1.00 50.47 83 GLN A O 1
ATOM 693 N N . GLN A 1 84 ? -9.385 -10.087 -8.534 1.00 48.62 84 GLN A N 1
ATOM 694 C CA . GLN A 1 84 ? -10.163 -9.376 -9.559 1.00 48.62 84 GLN A CA 1
ATOM 695 C C . GLN A 1 84 ? -9.858 -9.879 -10.982 1.00 48.62 84 GLN A C 1
ATOM 697 O O . GLN A 1 84 ? -8.942 -9.415 -11.662 1.00 48.62 84 GLN A O 1
ATOM 702 N N . GLY A 1 85 ? -10.687 -10.814 -11.460 1.00 52.31 85 GLY A N 1
ATOM 703 C CA . GLY A 1 85 ? -10.842 -11.119 -12.889 1.00 52.31 85 GLY A CA 1
ATOM 704 C C . GLY A 1 85 ? -10.451 -12.527 -13.342 1.00 52.31 85 GLY A C 1
ATOM 705 O O . GLY A 1 85 ? -10.413 -12.767 -14.549 1.00 52.31 85 GLY A O 1
ATOM 706 N N . ARG A 1 86 ? -10.163 -13.465 -12.428 1.00 52.06 86 ARG A N 1
ATOM 707 C CA . ARG A 1 86 ? -9.887 -14.871 -12.779 1.00 52.06 86 ARG A CA 1
ATOM 708 C C . ARG A 1 86 ? -10.721 -15.827 -11.933 1.00 52.06 86 ARG A C 1
ATOM 710 O O . ARG A 1 86 ? -10.793 -15.695 -10.719 1.00 52.06 86 ARG A O 1
ATOM 717 N N . VAL A 1 87 ? -11.358 -16.792 -12.595 1.00 56.25 87 VAL A N 1
ATOM 718 C CA . VAL A 1 87 ? -12.192 -17.807 -11.939 1.00 56.25 87 VAL A CA 1
ATOM 719 C C . VAL A 1 87 ? -11.278 -18.761 -11.150 1.00 56.25 87 VAL A C 1
ATOM 721 O O . VAL A 1 87 ? -10.398 -19.377 -11.762 1.00 56.25 87 VAL A O 1
ATOM 724 N N . PRO A 1 88 ? -11.474 -18.923 -9.828 1.00 57.12 88 PRO A N 1
ATOM 725 C CA . PRO A 1 88 ? -10.541 -19.624 -8.934 1.00 57.12 88 PRO A CA 1
ATOM 726 C C . PRO A 1 88 ? -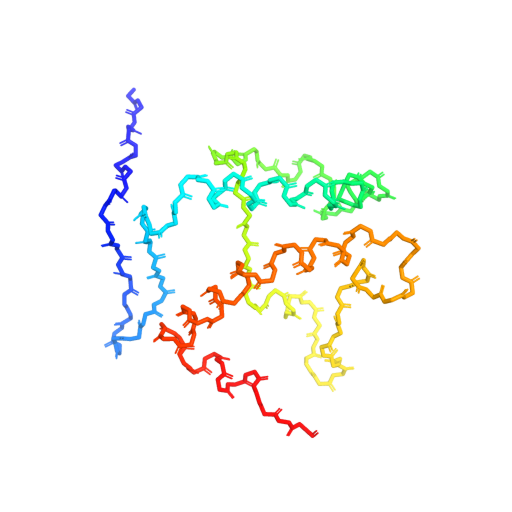10.330 -21.109 -9.262 1.00 57.12 88 PRO A C 1
ATOM 728 O O . PRO A 1 88 ? -9.349 -21.697 -8.828 1.00 57.12 88 PRO A O 1
ATOM 731 N N . TYR A 1 89 ? -11.195 -21.725 -10.074 1.00 59.16 89 TYR A N 1
ATOM 732 C CA . TYR A 1 89 ? -11.074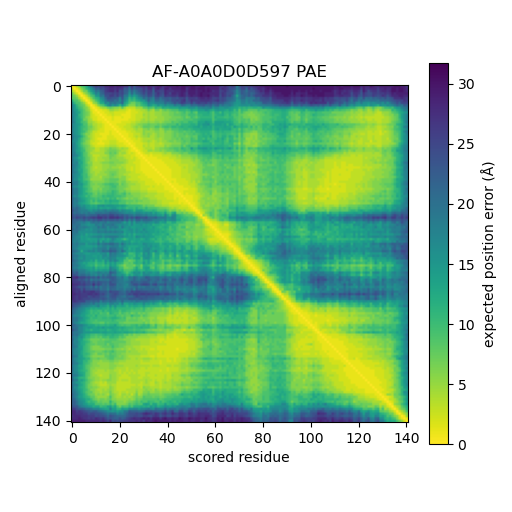 -23.146 -10.417 1.00 59.16 89 TYR A CA 1
ATOM 733 C C . TYR A 1 89 ? -9.938 -23.464 -11.410 1.00 59.16 89 TYR A C 1
ATOM 735 O O . TYR A 1 89 ? -9.592 -24.627 -11.586 1.00 59.16 89 TYR A O 1
ATOM 743 N N . ARG A 1 90 ? -9.366 -22.462 -12.102 1.00 57.56 90 ARG A N 1
ATOM 744 C CA . ARG A 1 90 ? -8.344 -22.690 -13.149 1.00 57.56 90 ARG A CA 1
ATOM 745 C C . 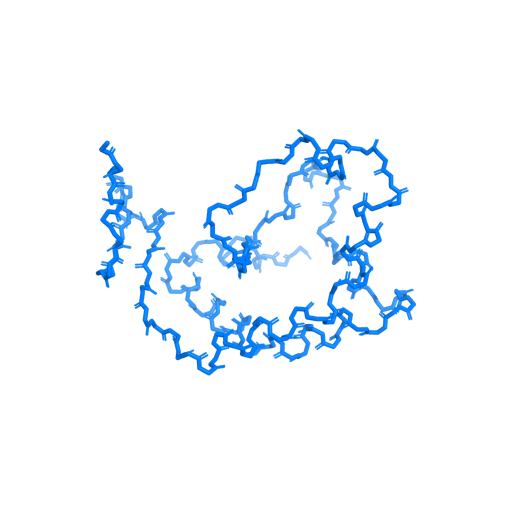ARG A 1 90 ? -7.028 -21.943 -12.961 1.00 57.56 90 ARG A C 1
ATOM 747 O O . ARG A 1 90 ? -6.115 -22.153 -13.754 1.00 57.56 90 ARG A O 1
ATOM 754 N N . TYR A 1 91 ? -6.920 -21.076 -11.960 1.00 61.38 91 TYR A N 1
ATOM 755 C CA . TYR A 1 91 ? -5.760 -20.202 -11.815 1.00 61.38 91 TYR A CA 1
ATOM 756 C C . TYR A 1 91 ? -5.292 -20.185 -10.370 1.00 61.38 91 TYR A C 1
ATOM 758 O O . TYR A 1 91 ? -5.993 -19.692 -9.489 1.00 61.38 91 TYR A O 1
ATOM 766 N N . GLN A 1 92 ? -4.098 -20.733 -10.152 1.00 65.19 92 GLN A N 1
ATOM 767 C CA . GLN A 1 92 ? -3.404 -20.599 -8.882 1.00 65.19 92 GLN A CA 1
ATOM 768 C C . GLN A 1 92 ? -2.915 -19.159 -8.706 1.00 65.19 92 GLN A C 1
ATOM 770 O O . GLN A 1 92 ? -2.587 -18.495 -9.698 1.00 65.19 92 GLN A O 1
ATOM 775 N N . PRO A 1 93 ? -2.842 -18.673 -7.460 1.00 64.56 93 PRO A N 1
ATOM 776 C CA . PRO A 1 93 ? -2.203 -17.407 -7.186 1.00 64.56 93 PRO A CA 1
ATOM 777 C C . PRO A 1 93 ? -0.729 -17.385 -7.605 1.00 64.56 93 PRO A C 1
ATOM 779 O O . PRO A 1 93 ? 0.064 -18.204 -7.158 1.00 64.56 93 PRO A O 1
ATOM 782 N N . GLU A 1 94 ? -0.348 -16.430 -8.451 1.00 69.19 94 GLU A N 1
ATOM 783 C CA . GLU A 1 94 ? 1.027 -16.194 -8.904 1.00 69.19 94 GLU A CA 1
ATOM 784 C C . GLU A 1 94 ? 1.534 -14.799 -8.528 1.00 69.19 94 GLU A C 1
ATOM 786 O O . GLU A 1 94 ? 0.893 -13.791 -8.786 1.00 69.19 94 GLU A O 1
ATOM 791 N N . VAL A 1 95 ? 2.762 -14.684 -8.049 1.00 73.19 95 VAL A N 1
ATOM 792 C CA . VAL A 1 95 ? 3.391 -13.375 -7.816 1.00 73.19 95 VAL A CA 1
ATOM 793 C C . VAL A 1 95 ? 3.300 -12.461 -9.058 1.00 73.19 95 VAL A C 1
ATOM 795 O O . VAL A 1 95 ? 3.497 -12.916 -10.189 1.00 73.19 95 VAL A O 1
ATOM 798 N N . SER A 1 96 ? 3.003 -11.168 -8.854 1.00 75.62 96 SER A N 1
ATOM 799 C CA . SER A 1 96 ? 2.936 -10.160 -9.926 1.00 75.62 96 SER A CA 1
ATOM 800 C C . SER A 1 96 ? 4.170 -10.219 -10.828 1.00 75.62 96 SER A C 1
ATOM 802 O O . SER A 1 96 ? 5.287 -10.360 -10.337 1.00 75.62 96 SER A O 1
ATOM 804 N N . ALA A 1 97 ? 3.986 -10.063 -12.143 1.00 78.00 97 ALA A N 1
ATOM 805 C CA . ALA A 1 97 ? 5.055 -10.257 -13.131 1.00 78.00 97 ALA A CA 1
ATOM 806 C C . ALA A 1 97 ? 6.333 -9.447 -12.832 1.00 78.00 97 ALA A C 1
ATOM 808 O O . ALA A 1 97 ? 7.426 -9.991 -12.951 1.00 78.00 97 ALA A O 1
ATOM 809 N N . ILE A 1 98 ? 6.196 -8.198 -12.367 1.00 81.50 98 ILE A N 1
ATOM 810 C CA . ILE A 1 98 ? 7.326 -7.314 -12.017 1.00 81.50 98 ILE A CA 1
ATOM 811 C C . ILE A 1 98 ? 8.138 -7.807 -10.807 1.00 81.50 98 ILE A C 1
ATOM 813 O O . ILE A 1 98 ? 9.284 -7.416 -10.628 1.00 81.50 98 ILE A O 1
ATOM 817 N N . LEU A 1 99 ? 7.548 -8.660 -9.965 1.00 80.56 99 LEU A N 1
ATOM 818 C CA . LEU A 1 99 ? 8.167 -9.198 -8.753 1.00 80.56 99 LEU A CA 1
ATOM 819 C C . LEU A 1 99 ? 8.765 -10.599 -8.972 1.00 80.56 99 LEU A C 1
ATOM 821 O O . LEU A 1 99 ? 9.433 -11.111 -8.077 1.00 80.56 99 LEU A O 1
ATOM 825 N N . LYS A 1 100 ? 8.554 -11.222 -10.141 1.00 84.00 100 LYS A N 1
ATOM 826 C CA . LYS A 1 100 ? 9.150 -12.523 -10.486 1.00 84.00 100 LYS A CA 1
ATOM 827 C C . LYS A 1 100 ? 10.659 -12.385 -10.719 1.00 84.00 100 LYS A C 1
ATOM 829 O O . LYS A 1 100 ? 11.133 -11.348 -11.184 1.00 84.00 100 LYS A O 1
ATOM 834 N N . ASP A 1 101 ? 11.422 -13.447 -10.465 1.00 81.56 101 ASP A N 1
ATOM 835 C CA . ASP A 1 101 ? 12.882 -13.458 -10.676 1.00 81.56 101 ASP A CA 1
ATOM 836 C C . ASP A 1 101 ? 13.281 -13.279 -12.145 1.00 81.56 101 ASP A C 1
ATOM 838 O O . ASP A 1 101 ? 14.332 -12.718 -12.443 1.00 81.56 101 ASP A O 1
ATOM 842 N N . SER A 1 102 ? 12.402 -13.685 -13.064 1.00 83.00 102 SER A N 1
ATOM 843 C CA . SER A 1 102 ? 12.569 -13.496 -14.506 1.00 83.00 102 SER A CA 1
ATOM 844 C C . SER A 1 102 ? 12.415 -12.041 -14.963 1.00 83.00 102 SER A C 1
ATOM 846 O O . SER A 1 102 ? 12.677 -11.751 -16.129 1.00 83.00 102 SER A O 1
ATOM 848 N N . HIS A 1 103 ? 11.950 -11.127 -14.097 1.00 85.12 103 HIS A N 1
ATOM 849 C CA . HIS A 1 103 ? 11.862 -9.706 -14.438 1.00 85.12 103 HIS A CA 1
ATOM 850 C C . HIS A 1 103 ? 13.263 -9.102 -14.516 1.00 85.12 103 HIS A C 1
ATOM 852 O O . HIS A 1 103 ? 14.061 -9.238 -13.581 1.00 85.12 103 HIS A O 1
ATOM 858 N N . ALA A 1 104 ? 13.540 -8.438 -15.640 1.00 86.31 104 ALA A N 1
ATOM 859 C CA . ALA A 1 104 ? 14.859 -7.905 -15.970 1.00 86.31 104 ALA A CA 1
ATOM 860 C C . ALA A 1 104 ? 15.310 -6.796 -15.006 1.00 86.31 104 ALA A C 1
ATOM 862 O O . ALA A 1 104 ? 16.505 -6.644 -14.760 1.00 86.31 104 ALA A O 1
ATOM 863 N N . ASP A 1 105 ? 14.364 -6.034 -14.452 1.00 86.94 105 ASP A N 1
ATOM 864 C CA . ASP A 1 105 ? 14.653 -4.996 -13.470 1.00 86.94 105 ASP A CA 1
ATOM 865 C C . ASP A 1 105 ? 14.687 -5.593 -12.050 1.00 86.94 105 ASP A C 1
ATOM 867 O O . ASP A 1 105 ? 13.691 -6.167 -11.601 1.00 86.94 105 ASP A O 1
ATOM 871 N N . PRO A 1 106 ? 15.800 -5.482 -11.304 1.00 88.88 106 PRO A N 1
ATOM 872 C CA . PRO A 1 106 ? 15.860 -5.963 -9.928 1.00 88.88 106 PRO A CA 1
ATOM 873 C C . PRO A 1 106 ? 15.180 -5.022 -8.921 1.00 88.88 106 PRO A C 1
ATOM 875 O O . PRO A 1 106 ? 14.960 -5.432 -7.777 1.00 88.88 106 PRO A O 1
ATOM 878 N N . ARG A 1 107 ? 14.865 -3.772 -9.293 1.00 90.69 107 ARG A N 1
ATOM 879 C CA . ARG A 1 107 ? 14.347 -2.750 -8.368 1.00 90.69 107 ARG A CA 1
ATOM 880 C C . ARG A 1 107 ? 13.026 -3.144 -7.695 1.00 90.69 107 ARG A C 1
ATOM 882 O O . ARG A 1 107 ? 12.956 -3.009 -6.476 1.00 90.69 107 ARG A O 1
ATOM 889 N N . PRO A 1 108 ? 12.030 -3.753 -8.365 1.00 87.56 108 PRO A N 1
ATOM 890 C CA . PRO A 1 108 ? 10.827 -4.227 -7.675 1.00 87.56 108 PRO A CA 1
ATOM 891 C C . PRO A 1 108 ? 11.097 -5.261 -6.573 1.00 87.56 108 PRO A C 1
ATOM 893 O O . PRO A 1 108 ? 10.424 -5.282 -5.543 1.00 87.56 108 PRO A O 1
ATOM 896 N N . ARG A 1 109 ? 12.131 -6.096 -6.729 1.00 87.50 109 ARG A N 1
ATOM 897 C CA . ARG A 1 109 ? 12.560 -7.019 -5.666 1.00 87.50 109 ARG A CA 1
ATOM 898 C C . ARG A 1 109 ? 13.317 -6.292 -4.552 1.00 87.50 109 ARG A C 1
ATOM 900 O O . ARG A 1 109 ? 13.227 -6.696 -3.394 1.00 87.50 109 ARG A O 1
ATOM 907 N N . GLN A 1 110 ? 14.033 -5.210 -4.864 1.00 90.25 110 GLN A N 1
ATOM 908 C CA . GLN A 1 110 ? 14.609 -4.325 -3.844 1.00 90.25 110 GLN A CA 1
ATOM 909 C C . GLN A 1 110 ? 13.519 -3.614 -3.040 1.00 90.25 110 GLN A C 1
ATOM 911 O O . GLN A 1 110 ? 13.642 -3.554 -1.821 1.00 90.25 110 GLN A O 1
ATOM 916 N N . TRP A 1 111 ? 12.425 -3.188 -3.677 1.00 90.00 111 TRP A N 1
ATOM 917 C CA . TRP A 1 111 ? 11.247 -2.666 -2.983 1.00 90.00 111 TRP A CA 1
ATOM 918 C C . TRP A 1 111 ? 10.682 -3.674 -1.977 1.00 90.00 111 TRP A C 1
ATOM 920 O O . TRP A 1 111 ? 10.499 -3.317 -0.818 1.00 90.00 111 TRP A O 1
ATOM 930 N N . LEU A 1 112 ? 10.492 -4.943 -2.368 1.00 85.19 112 LEU A N 1
ATOM 931 C CA . LEU A 1 112 ? 10.017 -5.987 -1.443 1.00 85.19 112 LEU A CA 1
ATOM 932 C C . LEU A 1 112 ? 10.929 -6.150 -0.223 1.00 85.19 112 LEU A C 1
ATOM 934 O O . LEU A 1 112 ? 10.447 -6.304 0.897 1.00 85.19 112 LEU A O 1
ATOM 938 N N . ARG A 1 113 ? 12.250 -6.109 -0.436 1.00 88.00 113 ARG A N 1
ATOM 939 C CA . ARG A 1 113 ? 13.241 -6.227 0.644 1.00 88.00 113 ARG A CA 1
ATOM 940 C C . ARG A 1 113 ? 13.238 -4.995 1.545 1.00 88.00 113 ARG A C 1
ATOM 942 O O . ARG A 1 113 ? 13.225 -5.135 2.762 1.00 88.00 113 ARG A O 1
ATOM 949 N N . ALA A 1 114 ? 13.219 -3.802 0.958 1.00 88.88 114 ALA A N 1
ATOM 950 C CA . ALA A 1 114 ? 13.202 -2.539 1.690 1.00 88.88 114 ALA A CA 1
ATOM 951 C C . ALA A 1 114 ? 11.884 -2.331 2.459 1.00 88.88 114 ALA A C 1
ATOM 953 O O . ALA A 1 114 ? 11.880 -1.752 3.543 1.00 88.88 114 ALA A O 1
ATOM 954 N N . GLY A 1 115 ? 10.773 -2.850 1.929 1.00 86.25 115 GLY A N 1
ATOM 955 C CA . GLY A 1 115 ? 9.446 -2.838 2.540 1.00 86.25 115 GLY A CA 1
ATOM 956 C C . GLY A 1 115 ? 9.161 -4.011 3.482 1.00 86.25 115 GLY A C 1
ATOM 957 O O . GLY A 1 115 ? 8.038 -4.117 3.969 1.00 86.25 115 GLY A O 1
ATOM 958 N N . ALA A 1 116 ? 10.128 -4.894 3.766 1.00 87.06 116 ALA A N 1
ATOM 959 C CA . ALA A 1 116 ? 9.892 -6.102 4.564 1.00 87.06 116 ALA A CA 1
ATOM 960 C C . ALA A 1 116 ? 9.296 -5.795 5.948 1.00 87.06 116 ALA A C 1
ATOM 962 O O . ALA A 1 116 ? 8.355 -6.460 6.375 1.00 87.06 116 ALA A O 1
ATOM 963 N N . LEU A 1 117 ? 9.788 -4.747 6.617 1.00 85.94 117 LEU A N 1
ATOM 964 C CA . LEU A 1 117 ? 9.260 -4.316 7.912 1.00 85.94 117 LEU A CA 1
ATOM 965 C C . LEU A 1 117 ? 7.817 -3.794 7.805 1.00 85.94 117 LEU A C 1
ATOM 967 O O . LEU A 1 117 ? 6.981 -4.148 8.630 1.00 85.94 117 LEU A O 1
ATOM 971 N N . GLN A 1 118 ? 7.498 -3.008 6.773 1.00 82.06 118 GLN A N 1
ATOM 972 C CA . GLN A 1 118 ? 6.133 -2.529 6.519 1.00 82.06 118 GLN A CA 1
ATOM 973 C C . GLN A 1 118 ? 5.174 -3.687 6.242 1.00 82.06 118 GLN A C 1
ATOM 975 O O . GLN A 1 118 ? 4.089 -3.736 6.818 1.00 82.06 118 GLN A O 1
ATOM 980 N N . ASN A 1 119 ? 5.595 -4.648 5.420 1.00 81.31 119 ASN A N 1
ATOM 981 C CA . ASN A 1 119 ? 4.810 -5.843 5.128 1.00 81.31 119 ASN A CA 1
ATOM 982 C C . ASN A 1 119 ? 4.604 -6.705 6.380 1.00 81.31 119 ASN A C 1
ATOM 984 O O . ASN A 1 119 ? 3.515 -7.243 6.570 1.00 81.31 119 ASN A O 1
ATOM 988 N N . ALA A 1 120 ? 5.608 -6.809 7.257 1.00 85.88 120 ALA A N 1
ATOM 989 C CA . ALA A 1 120 ? 5.486 -7.516 8.529 1.00 85.88 120 ALA A CA 1
ATOM 990 C C . ALA A 1 120 ? 4.495 -6.822 9.474 1.00 85.88 120 ALA A C 1
ATOM 992 O O . ALA A 1 120 ? 3.617 -7.490 10.015 1.00 85.88 120 ALA A O 1
ATOM 993 N N . ILE A 1 121 ? 4.583 -5.494 9.622 1.00 84.25 121 ILE A N 1
ATOM 994 C CA . ILE A 1 121 ? 3.635 -4.709 10.428 1.00 84.25 121 ILE A CA 1
ATOM 995 C C . ILE A 1 121 ? 2.214 -4.897 9.894 1.00 84.25 121 ILE A C 1
ATOM 997 O O . ILE A 1 121 ? 1.334 -5.283 10.656 1.00 84.25 121 ILE A O 1
ATOM 1001 N N . LEU A 1 122 ? 2.004 -4.723 8.584 1.00 80.44 122 LEU A N 1
ATOM 1002 C CA . LEU A 1 122 ? 0.700 -4.929 7.954 1.00 80.44 122 LEU A 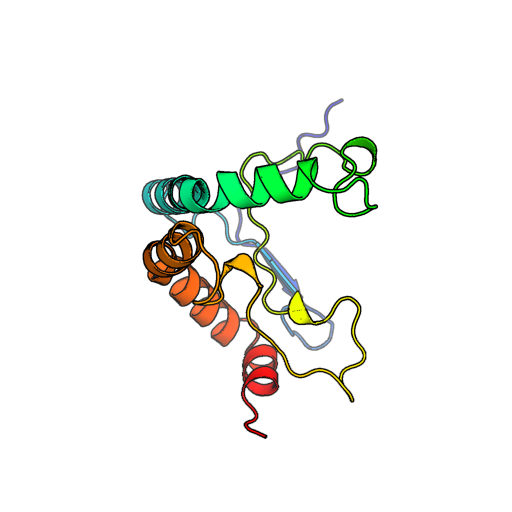CA 1
ATOM 1003 C C . LEU A 1 122 ? 0.180 -6.355 8.184 1.00 80.44 122 LEU A C 1
ATOM 1005 O O . LEU A 1 122 ? -0.979 -6.529 8.545 1.00 80.44 122 LEU A O 1
ATOM 1009 N N . SER A 1 123 ? 1.034 -7.370 8.031 1.00 80.81 123 SER A N 1
ATOM 1010 C CA . SER A 1 123 ? 0.659 -8.775 8.242 1.00 80.81 123 SER A CA 1
ATOM 1011 C C . SER A 1 123 ? 0.243 -9.051 9.686 1.00 80.81 123 SER A C 1
ATOM 1013 O O . SER A 1 123 ? -0.757 -9.725 9.915 1.00 80.81 123 SER A O 1
ATOM 1015 N N . VAL A 1 124 ? 0.972 -8.511 10.668 1.00 84.06 124 VAL A N 1
ATOM 1016 C CA . VAL A 1 124 ? 0.627 -8.648 12.090 1.00 84.06 124 VAL A CA 1
ATOM 1017 C C . VAL A 1 124 ? -0.678 -7.919 12.398 1.00 84.06 124 VAL A C 1
ATOM 1019 O O . VAL A 1 124 ? -1.551 -8.495 13.044 1.00 84.06 124 VAL A O 1
ATOM 1022 N N . THR A 1 125 ? -0.858 -6.694 11.895 1.00 83.44 125 THR A N 1
ATOM 1023 C CA . THR A 1 125 ? -2.115 -5.955 12.061 1.00 83.44 125 THR A CA 1
ATOM 1024 C C . THR A 1 125 ? -3.287 -6.726 11.461 1.00 83.44 125 THR A C 1
ATOM 1026 O O . THR A 1 125 ? -4.309 -6.878 12.121 1.00 83.44 125 THR A O 1
ATOM 1029 N N . LEU A 1 126 ? -3.141 -7.294 10.262 1.00 81.56 126 LEU A N 1
ATOM 1030 C CA . LEU A 1 126 ? -4.175 -8.128 9.646 1.00 81.56 126 LEU A CA 1
ATOM 1031 C C . LEU A 1 126 ? -4.436 -9.415 10.434 1.00 81.56 126 LEU A C 1
ATOM 1033 O O . LEU A 1 126 ? -5.589 -9.804 10.569 1.00 81.56 126 LEU A O 1
ATOM 1037 N N . MET A 1 127 ? -3.407 -10.054 10.994 1.00 82.06 127 MET A N 1
ATOM 1038 C CA . MET A 1 127 ? -3.572 -11.258 11.817 1.00 82.06 127 MET A CA 1
ATOM 1039 C C . MET A 1 127 ? -4.380 -10.984 13.090 1.00 82.06 127 MET A C 1
ATOM 1041 O O . MET A 1 127 ? -5.146 -11.840 13.523 1.00 82.06 127 MET A O 1
ATOM 1045 N N . VAL A 1 128 ? -4.226 -9.794 13.675 1.00 82.00 128 VAL A N 1
ATOM 1046 C CA . VAL A 1 128 ? -4.973 -9.372 14.867 1.00 82.00 128 VAL A CA 1
ATOM 1047 C C . VAL A 1 128 ? -6.388 -8.915 14.508 1.00 82.00 128 VAL A C 1
ATOM 1049 O O . VAL A 1 128 ? -7.343 -9.293 15.180 1.00 82.00 128 VAL A O 1
ATOM 1052 N N . MET A 1 129 ? -6.530 -8.106 13.456 1.00 83.56 129 MET A N 1
ATOM 1053 C CA . MET A 1 129 ? -7.791 -7.432 13.116 1.00 83.56 129 MET A CA 1
ATOM 1054 C C . MET A 1 129 ? -8.722 -8.297 12.257 1.00 83.56 129 MET A C 1
ATOM 1056 O O . MET A 1 129 ? -9.939 -8.150 12.332 1.00 83.56 129 MET A O 1
ATOM 1060 N N . HIS A 1 130 ? -8.162 -9.202 11.450 1.00 80.75 130 HIS A N 1
ATOM 1061 C CA . HIS A 1 130 ? -8.888 -10.071 10.520 1.00 80.75 130 HIS A CA 1
ATOM 1062 C C . HIS A 1 130 ? -8.277 -11.492 10.473 1.00 80.75 130 HIS A C 1
ATOM 1064 O O . HIS A 1 130 ? -7.812 -11.942 9.417 1.00 80.75 130 HIS A O 1
ATOM 1070 N N . PRO A 1 131 ? -8.278 -12.235 11.595 1.00 73.94 131 PRO A N 1
ATOM 1071 C CA . PRO A 1 131 ? -7.645 -13.555 11.691 1.00 73.94 131 PRO A CA 1
ATOM 1072 C C . PRO A 1 131 ? -8.196 -14.571 10.677 1.00 73.94 131 PRO A C 1
ATOM 1074 O O . PRO A 1 131 ? -7.443 -15.403 10.166 1.00 73.94 131 PRO A O 1
ATOM 1077 N N . ASP A 1 132 ? -9.482 -14.472 10.328 1.00 73.44 132 ASP A N 1
ATOM 1078 C CA . ASP A 1 132 ? -10.130 -15.366 9.364 1.00 73.44 132 ASP A CA 1
ATOM 1079 C C . ASP A 1 132 ? -9.579 -15.204 7.942 1.00 73.44 132 ASP A C 1
ATOM 1081 O O . ASP A 1 132 ? -9.413 -16.199 7.234 1.00 73.44 132 ASP A O 1
ATOM 1085 N N . LEU A 1 133 ? -9.225 -13.978 7.530 1.00 67.75 133 LEU A N 1
ATOM 1086 C CA . LEU A 1 133 ? -8.601 -13.734 6.223 1.00 67.75 133 LEU A CA 1
ATOM 1087 C C . LEU A 1 133 ? -7.243 -14.441 6.123 1.00 67.75 133 LEU A C 1
ATOM 1089 O O . LEU A 1 133 ? -6.920 -15.031 5.091 1.00 67.75 133 LEU A O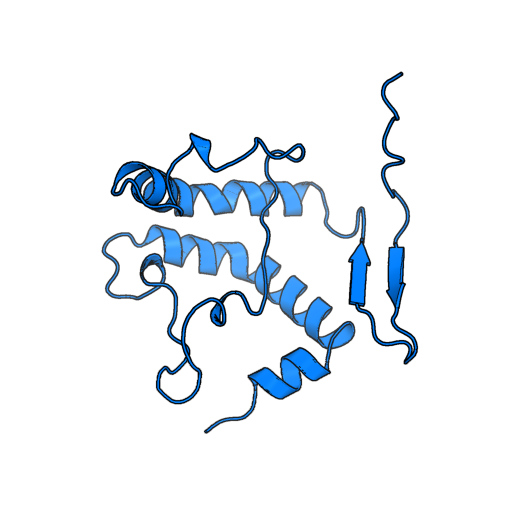 1
ATOM 1093 N N . MET A 1 134 ? -6.475 -14.445 7.215 1.00 64.31 134 MET A N 1
ATOM 1094 C CA . MET A 1 134 ? -5.179 -15.127 7.280 1.00 64.31 134 MET A CA 1
ATOM 1095 C C . MET A 1 134 ? -5.333 -16.653 7.364 1.00 64.31 134 MET A C 1
ATOM 1097 O O . MET A 1 134 ? -4.544 -17.384 6.767 1.00 64.31 134 MET A O 1
ATOM 1101 N N . HIS A 1 135 ? -6.375 -17.152 8.037 1.00 60.25 135 HIS A N 1
ATOM 1102 C CA . HIS A 1 135 ? -6.685 -18.586 8.078 1.00 60.25 135 HIS A CA 1
ATOM 1103 C C . HIS A 1 135 ? -7.141 -19.139 6.720 1.00 60.25 135 HIS A C 1
ATOM 1105 O O . HIS A 1 135 ? -6.805 -20.271 6.366 1.00 60.25 135 HIS A O 1
ATOM 1111 N N . GLN A 1 136 ? -7.892 -18.359 5.939 1.00 56.69 136 GLN A N 1
ATOM 1112 C CA . GLN A 1 136 ? -8.390 -18.782 4.626 1.00 56.69 136 GLN A CA 1
ATOM 1113 C C . GLN A 1 136 ? -7.314 -18.728 3.529 1.00 56.69 136 GLN A C 1
ATOM 1115 O O . GLN A 1 136 ? -7.357 -19.542 2.608 1.00 56.69 136 GLN A O 1
ATOM 1120 N N . GLY A 1 137 ? -6.322 -17.837 3.646 1.00 49.59 137 GLY A N 1
ATOM 1121 C CA . GLY A 1 137 ? -5.166 -17.772 2.740 1.00 49.59 137 GLY A CA 1
ATOM 1122 C C . GLY A 1 137 ? -4.068 -18.811 3.011 1.00 49.59 137 GLY A C 1
ATOM 1123 O O . GLY A 1 137 ? -3.183 -18.988 2.179 1.00 49.59 137 GLY A O 1
ATOM 1124 N N . GLY A 1 138 ? -4.115 -19.494 4.161 1.00 39.28 138 GLY A N 1
ATOM 1125 C CA . GLY A 1 138 ? -3.070 -20.406 4.635 1.00 39.28 138 GLY A CA 1
ATOM 1126 C C . GLY A 1 138 ? -3.355 -21.900 4.475 1.00 39.28 138 GLY A C 1
ATOM 1127 O O . GLY A 1 138 ? -2.576 -22.696 4.991 1.00 39.28 138 GLY A O 1
ATOM 1128 N N . LYS A 1 139 ? -4.442 -22.323 3.810 1.00 28.89 139 LYS A N 1
ATOM 1129 C CA . LYS A 1 139 ? -4.655 -23.757 3.545 1.00 28.89 139 LYS A CA 1
ATOM 1130 C C . LYS A 1 139 ? -3.680 -24.232 2.4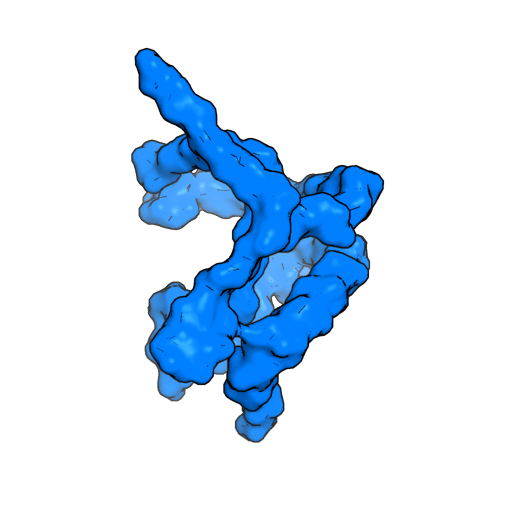59 1.00 28.89 139 LYS A C 1
ATOM 1132 O O . LYS A 1 139 ? -3.834 -23.805 1.315 1.00 28.89 139 LYS A O 1
ATOM 1137 N N . PRO A 1 140 ? -2.713 -25.115 2.774 1.00 33.41 140 PRO A N 1
ATOM 1138 C CA . PRO A 1 140 ? -1.918 -25.751 1.741 1.00 33.41 140 PRO A CA 1
ATOM 1139 C C . PRO A 1 140 ? -2.820 -26.735 0.985 1.00 33.41 140 PRO A C 1
ATOM 1141 O O . PRO A 1 140 ? -3.502 -27.558 1.601 1.00 33.41 140 PRO A O 1
ATOM 1144 N N . SER A 1 141 ? -2.859 -26.599 -0.339 1.00 36.91 141 SER A N 1
ATOM 1145 C CA . SER A 1 141 ? -3.316 -27.640 -1.265 1.00 36.91 141 SER A CA 1
ATOM 1146 C C . SER A 1 141 ? -2.244 -28.702 -1.442 1.00 36.91 141 SER A C 1
ATOM 1148 O O . SER A 1 141 ? -1.081 -28.274 -1.631 1.00 36.91 141 SER A O 1
#

pLDDT: mean 73.05, std 15.27, range [28.89, 92.62]

Secondary structure (DSSP, 8-state):
---------S-EEEE-TT--EEEEE-TT-S-HHHHHHHHHHGGGTHHHHHHHHHH--STTT-GGG-PPPSSTT-----TTGGGTT--TTT------GGGSTT-S-SHHHHHHHHTHHHHHHHHHHHHHH-HHHHHHHT---

Radius of gyration: 17.92 Å; Cα contacts (8 Å, |Δi|>4): 71; chains: 1; bounding box: 40×54×40 Å

Foldseek 3Di:
DPPPPPPCCDWDFDADPVRATPDIDDHPPDDPVRLVLLLVLCVLVVVVLVCVLVVDPDCVNPPVNDDDDPDPSDDDDDVPPQPPDDDVVPDDRDDDPCCDPPHPRCSVVVSCVSCVVVVVVVVVVCCVRPVVVVVVVPDDD